Protein AF-A0A7W1HQG9-F1 (afdb_monomer_lite)

Radius of gyration: 19.15 Å; chains: 1; bounding box: 47×33×70 Å

Secondary structure (DSSP, 8-state):
-PPPP----S-TTEEEEEESSTTTS-HHHHHHHHHHHHHHTT-SEEEEEE--SSSSPPTTHHHHSHHHH-SEEE--HHHHHHHHTSSS------S-----S-GGGTTSS---------TTSS--SGGGGTT-----S-TT-S--

Structure (mmCIF, N/CA/C/O backbone):
data_AF-A0A7W1HQG9-F1
#
_entry.id   AF-A0A7W1HQG9-F1
#
loop_
_atom_site.group_PDB
_atom_site.id
_atom_site.type_symbol
_atom_site.label_atom_id
_atom_site.label_alt_id
_atom_site.label_comp_id
_atom_site.label_asym_id
_atom_site.label_entity_id
_atom_site.label_seq_id
_atom_site.pdbx_PDB_ins_code
_atom_site.Cartn_x
_atom_site.Cartn_y
_atom_site.Cartn_z
_atom_site.occupancy
_atom_site.B_iso_or_equiv
_atom_site.auth_seq_id
_atom_site.auth_comp_id
_atom_site.auth_asym_id
_atom_site.auth_atom_id
_atom_site.pdbx_PDB_model_num
ATOM 1 N N . MET A 1 1 ? 0.008 -6.312 -43.212 1.00 33.72 1 MET A N 1
ATOM 2 C CA . MET A 1 1 ? 1.334 -6.107 -42.596 1.00 33.72 1 MET A CA 1
ATOM 3 C C . MET A 1 1 ? 1.170 -5.006 -41.568 1.00 33.72 1 MET A C 1
ATOM 5 O O . MET A 1 1 ? 1.072 -3.851 -41.953 1.00 33.72 1 MET A O 1
ATOM 9 N N . ALA A 1 2 ? 0.968 -5.378 -40.305 1.00 34.62 2 ALA A N 1
ATOM 10 C CA . ALA A 1 2 ? 0.860 -4.429 -39.203 1.00 34.62 2 ALA A CA 1
ATOM 11 C C . ALA A 1 2 ? 2.271 -4.174 -38.667 1.00 34.62 2 ALA A C 1
ATOM 13 O O . ALA A 1 2 ? 3.029 -5.124 -38.468 1.00 34.62 2 ALA A O 1
ATOM 14 N N . ALA A 1 3 ? 2.624 -2.899 -38.532 1.00 38.03 3 ALA A N 1
ATOM 15 C CA . ALA A 1 3 ? 3.894 -2.456 -37.986 1.00 38.03 3 ALA A 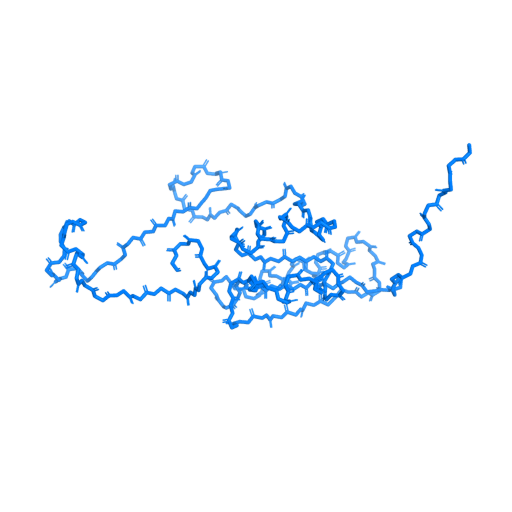CA 1
ATOM 16 C C . ALA A 1 3 ? 4.025 -2.953 -36.541 1.00 38.03 3 ALA A C 1
ATOM 18 O O . ALA A 1 3 ? 3.128 -2.737 -35.730 1.00 38.03 3 ALA A O 1
ATOM 19 N N . GLY A 1 4 ? 5.122 -3.651 -36.250 1.00 36.94 4 GLY A N 1
ATOM 20 C CA . GLY A 1 4 ? 5.518 -3.947 -34.883 1.00 36.94 4 GLY A CA 1
ATOM 21 C C . GLY A 1 4 ? 5.923 -2.644 -34.213 1.00 36.94 4 GLY A C 1
ATOM 22 O O . GLY A 1 4 ? 6.870 -1.998 -34.661 1.00 36.94 4 GLY A O 1
ATOM 23 N N . GLU A 1 5 ? 5.184 -2.244 -33.184 1.00 40.34 5 GLU A N 1
ATOM 24 C CA . GLU A 1 5 ? 5.627 -1.184 -32.289 1.00 40.34 5 GLU A CA 1
ATOM 25 C C . GLU A 1 5 ? 6.830 -1.693 -31.504 1.00 40.34 5 GLU A C 1
ATOM 27 O O . GLU A 1 5 ? 6.787 -2.685 -30.776 1.00 40.34 5 GLU A O 1
ATOM 32 N N . ASP A 1 6 ? 7.940 -1.018 -31.752 1.00 37.34 6 ASP A N 1
ATOM 33 C CA . ASP A 1 6 ? 9.232 -1.293 -31.177 1.00 37.34 6 ASP A CA 1
ATOM 34 C C . ASP A 1 6 ? 9.251 -0.806 -29.722 1.00 37.34 6 ASP A C 1
ATOM 36 O O . ASP A 1 6 ? 9.367 0.391 -29.462 1.00 37.34 6 ASP A O 1
ATOM 40 N N . ILE A 1 7 ? 9.141 -1.723 -28.754 1.00 49.56 7 ILE A N 1
ATOM 41 C CA . ILE A 1 7 ? 9.306 -1.443 -27.312 1.00 49.56 7 ILE A CA 1
ATOM 42 C C . ILE A 1 7 ? 10.807 -1.272 -26.996 1.00 49.56 7 ILE A C 1
ATOM 44 O O . ILE A 1 7 ? 11.374 -1.930 -26.128 1.00 49.56 7 ILE A O 1
ATOM 48 N N . ARG A 1 8 ? 11.501 -0.416 -27.749 1.00 43.56 8 ARG A N 1
ATOM 49 C CA . ARG A 1 8 ? 12.917 -0.079 -27.556 1.00 43.56 8 ARG A CA 1
ATOM 50 C C . ARG A 1 8 ? 13.037 1.424 -27.341 1.00 43.56 8 ARG A C 1
ATOM 52 O O . ARG A 1 8 ? 13.363 2.178 -28.248 1.00 43.56 8 ARG A O 1
ATOM 59 N N . GLY A 1 9 ? 12.735 1.845 -26.115 1.00 40.28 9 GLY A N 1
ATOM 60 C CA . GLY A 1 9 ? 12.849 3.247 -25.702 1.00 40.28 9 GLY A CA 1
ATOM 61 C C . GLY A 1 9 ? 12.878 3.509 -24.193 1.00 40.28 9 GLY A C 1
ATOM 62 O O . GLY A 1 9 ? 12.846 4.670 -23.802 1.00 40.28 9 GLY A O 1
ATOM 63 N N . ARG A 1 10 ? 12.941 2.480 -23.334 1.00 55.31 10 ARG A N 1
ATOM 64 C CA . ARG A 1 10 ? 13.224 2.649 -21.897 1.00 55.31 10 ARG A CA 1
ATOM 65 C C . ARG A 1 10 ? 14.661 2.236 -21.621 1.00 55.31 10 ARG A C 1
ATOM 67 O O . ARG A 1 10 ? 15.133 1.257 -22.194 1.00 55.31 10 ARG A O 1
ATOM 74 N N . ASP A 1 11 ? 15.339 3.014 -20.787 1.00 55.38 11 ASP A N 1
ATOM 75 C CA . ASP A 1 11 ? 16.716 2.787 -20.356 1.00 55.38 11 ASP A CA 1
ATOM 76 C C . ASP A 1 11 ? 16.897 1.321 -19.925 1.00 55.38 11 ASP A C 1
ATOM 78 O O . ASP A 1 11 ? 16.245 0.836 -19.003 1.00 55.38 11 ASP A O 1
ATOM 82 N N . ASN A 1 12 ? 17.696 0.564 -20.675 1.00 59.19 12 ASN A N 1
ATOM 83 C CA . ASN A 1 12 ? 17.597 -0.899 -20.727 1.00 59.19 12 ASN A CA 1
ATOM 84 C C . ASN A 1 12 ? 18.237 -1.606 -19.508 1.00 59.19 12 ASN A C 1
ATOM 86 O O . ASN A 1 12 ? 18.407 -2.829 -19.518 1.00 59.19 12 ASN A O 1
ATOM 90 N N . GLY A 1 13 ? 18.609 -0.863 -18.460 1.00 74.75 13 GLY A N 1
ATOM 91 C CA . GLY A 1 13 ? 19.402 -1.358 -17.327 1.00 74.75 13 GLY A CA 1
ATOM 92 C C . GLY A 1 13 ? 18.669 -1.447 -15.987 1.00 74.75 13 GLY A C 1
ATOM 93 O O . GLY A 1 13 ? 18.948 -2.363 -15.215 1.00 74.75 13 GLY A O 1
ATOM 94 N N . GLU A 1 14 ? 17.715 -0.554 -15.710 1.00 90.06 14 GLU A N 1
ATOM 95 C CA . GLU A 1 14 ? 17.140 -0.397 -14.367 1.00 90.06 14 GLU A CA 1
ATOM 96 C C . GLU A 1 14 ? 15.643 -0.722 -14.320 1.00 90.06 14 GLU A C 1
ATOM 98 O O . GLU A 1 14 ? 14.882 -0.285 -15.178 1.00 90.06 14 GLU A O 1
ATOM 103 N N . ILE A 1 15 ? 15.212 -1.473 -13.300 1.00 93.00 15 ILE A N 1
ATOM 104 C CA . ILE A 1 15 ? 13.788 -1.622 -12.960 1.00 93.00 15 ILE A CA 1
ATOM 105 C C . ILE A 1 15 ? 13.489 -0.726 -11.759 1.00 93.00 15 ILE A C 1
ATOM 107 O O . ILE A 1 15 ? 14.092 -0.887 -10.696 1.00 93.00 15 ILE A O 1
ATOM 111 N N . ARG A 1 16 ? 12.553 0.211 -11.914 1.00 95.12 16 ARG A N 1
ATOM 112 C CA . ARG A 1 16 ? 12.263 1.239 -10.907 1.00 95.12 16 ARG A CA 1
ATOM 113 C C . ARG A 1 16 ? 11.032 0.858 -10.100 1.00 95.12 16 ARG A C 1
ATOM 115 O O . ARG A 1 16 ? 9.907 0.876 -10.605 1.00 95.12 16 ARG A O 1
ATOM 122 N N . PHE A 1 17 ? 11.251 0.519 -8.839 1.00 96.50 17 PHE A N 1
ATOM 123 C CA . PHE A 1 17 ? 10.201 0.257 -7.869 1.00 96.50 17 PHE A CA 1
ATOM 124 C C . PHE A 1 17 ? 9.823 1.555 -7.158 1.00 96.50 17 PHE A C 1
ATOM 126 O O . PHE A 1 17 ? 10.677 2.376 -6.817 1.00 96.50 17 PHE A O 1
ATOM 133 N N . VAL A 1 18 ? 8.539 1.710 -6.855 1.00 97.31 18 VAL A N 1
ATOM 134 C CA . VAL A 1 18 ? 8.051 2.728 -5.925 1.00 97.31 18 VAL A CA 1
ATOM 135 C C . VAL A 1 18 ? 7.091 2.106 -4.918 1.00 97.31 18 VAL A C 1
ATOM 137 O O . VAL A 1 18 ? 6.216 1.322 -5.277 1.00 97.31 18 VAL A O 1
ATOM 140 N N . THR A 1 19 ? 7.233 2.453 -3.643 1.00 97.12 19 THR A N 1
ATOM 141 C CA . THR A 1 19 ? 6.234 2.128 -2.620 1.00 97.12 19 THR A CA 1
ATOM 142 C C . THR A 1 19 ? 5.649 3.399 -2.025 1.00 97.12 19 THR A C 1
ATOM 144 O O . THR A 1 19 ? 6.387 4.306 -1.640 1.00 97.12 19 THR A O 1
ATOM 147 N N . TYR A 1 20 ? 4.321 3.430 -1.952 1.00 95.88 20 TYR A N 1
ATOM 148 C CA . TYR A 1 20 ? 3.516 4.452 -1.282 1.00 95.88 20 TYR A CA 1
ATOM 149 C C . TYR A 1 20 ? 2.984 3.973 0.077 1.00 95.88 20 TYR A C 1
ATOM 151 O O . TYR A 1 20 ? 2.205 4.653 0.734 1.00 95.88 20 TYR A O 1
ATOM 159 N N . LEU A 1 21 ? 3.337 2.748 0.478 1.00 94.62 21 LEU A N 1
ATOM 160 C CA . LEU A 1 21 ? 2.716 2.064 1.614 1.00 94.62 21 LEU A CA 1
ATOM 161 C C . LEU A 1 21 ? 3.597 2.058 2.869 1.00 94.62 21 LEU A C 1
ATOM 163 O O . LEU A 1 21 ? 3.198 1.513 3.894 1.00 94.62 21 LEU A O 1
ATOM 167 N N . SER A 1 22 ? 4.792 2.644 2.803 1.00 95.38 22 SER A N 1
ATOM 168 C CA . SER A 1 22 ? 5.687 2.829 3.950 1.00 95.38 22 SER A CA 1
ATOM 169 C C . SER A 1 22 ? 5.491 4.238 4.530 1.00 95.38 22 SER A C 1
ATOM 171 O O . SER A 1 22 ? 5.403 5.191 3.754 1.00 95.38 22 SER A O 1
ATOM 173 N N . PRO A 1 23 ? 5.432 4.413 5.866 1.00 92.50 23 PRO A N 1
ATOM 174 C CA . PRO A 1 23 ? 5.856 3.470 6.908 1.00 92.50 23 PRO A CA 1
ATOM 175 C C . PRO A 1 23 ? 4.769 2.526 7.449 1.00 92.50 23 PRO A C 1
ATOM 177 O O . PRO A 1 23 ? 5.059 1.753 8.359 1.00 92.50 23 PRO A O 1
ATOM 180 N N . SER A 1 24 ? 3.533 2.566 6.934 1.00 89.44 24 SER A N 1
ATOM 181 C CA . SER A 1 24 ? 2.437 1.703 7.415 1.00 89.44 24 SER A CA 1
ATOM 182 C C . SER A 1 24 ? 2.737 0.210 7.240 1.00 89.44 24 SER A C 1
ATOM 184 O O . SER A 1 24 ? 2.434 -0.594 8.118 1.00 89.44 24 SER A O 1
ATOM 186 N N . ILE A 1 25 ? 3.370 -0.152 6.125 1.00 91.69 25 ILE A N 1
ATOM 187 C CA . ILE A 1 25 ? 4.004 -1.446 5.891 1.00 91.69 25 ILE A CA 1
ATOM 188 C C . ILE A 1 25 ? 5.525 -1.246 5.987 1.00 91.69 25 ILE A C 1
ATOM 190 O O . ILE A 1 25 ? 6.041 -0.298 5.387 1.00 91.69 25 ILE A O 1
ATOM 194 N N . PRO A 1 26 ? 6.265 -2.123 6.697 1.00 94.88 26 PRO A N 1
ATOM 195 C CA . PRO A 1 26 ? 7.706 -1.970 6.868 1.00 94.88 26 PRO A CA 1
ATOM 196 C C . PRO A 1 26 ? 8.454 -1.829 5.539 1.00 94.88 26 PRO A C 1
ATOM 198 O O . PRO A 1 26 ? 8.333 -2.683 4.660 1.00 94.88 26 PRO A O 1
ATOM 201 N N . GLN A 1 27 ? 9.292 -0.793 5.424 1.00 96.88 27 GLN A N 1
ATOM 202 C CA . GLN A 1 27 ? 10.130 -0.547 4.242 1.00 96.88 27 GLN A CA 1
ATOM 203 C C . GLN A 1 27 ? 10.956 -1.778 3.837 1.00 96.88 27 GLN A C 1
ATOM 205 O O . GLN A 1 27 ? 11.046 -2.089 2.650 1.00 96.88 27 GLN A O 1
ATOM 210 N N . ALA A 1 28 ? 11.462 -2.519 4.828 1.00 97.12 28 ALA A N 1
ATOM 211 C CA . ALA A 1 28 ? 12.244 -3.738 4.639 1.00 97.12 28 ALA A CA 1
ATOM 212 C C . ALA A 1 28 ? 11.536 -4.805 3.783 1.00 97.12 28 ALA A C 1
ATOM 214 O O . ALA A 1 28 ? 12.201 -5.589 3.112 1.00 97.12 28 ALA A O 1
ATOM 215 N N . LEU A 1 29 ? 10.196 -4.838 3.761 1.00 95.25 29 LEU A N 1
ATOM 216 C CA . LEU A 1 29 ? 9.455 -5.736 2.873 1.00 95.25 29 LEU A CA 1
ATOM 217 C C . LEU A 1 29 ? 9.685 -5.375 1.400 1.00 95.25 29 LEU A C 1
ATOM 219 O O . LEU A 1 29 ? 9.949 -6.249 0.578 1.00 95.25 29 LEU A O 1
ATOM 223 N N . PHE A 1 30 ? 9.577 -4.091 1.061 1.00 96.81 30 PHE A N 1
ATOM 224 C CA . PHE A 1 30 ? 9.741 -3.615 -0.312 1.00 96.81 30 PHE A CA 1
ATOM 225 C C . PHE A 1 30 ? 11.199 -3.712 -0.766 1.00 96.81 30 PHE A C 1
ATOM 227 O O . PHE A 1 30 ? 11.450 -4.061 -1.917 1.00 96.81 30 PHE A O 1
ATOM 234 N N . GLU A 1 31 ? 12.147 -3.473 0.144 1.00 97.62 31 GLU A N 1
ATOM 235 C CA . GLU A 1 31 ? 13.579 -3.700 -0.092 1.00 97.62 31 GLU A CA 1
ATOM 236 C C . GLU A 1 31 ? 13.849 -5.176 -0.393 1.00 97.62 31 GLU A C 1
ATOM 238 O O . GLU A 1 31 ? 14.437 -5.496 -1.422 1.00 97.62 31 GLU A O 1
ATOM 243 N N . ALA A 1 32 ? 13.316 -6.091 0.424 1.00 96.88 32 ALA A N 1
ATOM 244 C CA . ALA A 1 32 ? 13.466 -7.525 0.199 1.00 96.88 32 ALA A CA 1
ATOM 245 C C . ALA A 1 32 ? 12.866 -7.983 -1.144 1.00 96.88 32 ALA A C 1
ATOM 247 O O . ALA A 1 32 ? 13.430 -8.864 -1.798 1.00 96.88 32 ALA A O 1
ATOM 248 N N . LEU A 1 33 ? 11.744 -7.392 -1.575 1.00 95.12 33 LEU A N 1
ATOM 249 C CA . LEU A 1 33 ? 11.144 -7.663 -2.885 1.00 95.12 33 LEU A CA 1
ATOM 250 C C . LEU A 1 33 ? 12.020 -7.147 -4.034 1.00 95.12 33 LEU A C 1
ATOM 252 O O . LEU A 1 33 ? 12.256 -7.891 -4.986 1.00 95.12 33 LEU A O 1
ATOM 256 N N . ALA A 1 34 ? 12.531 -5.917 -3.938 1.00 95.62 34 ALA A N 1
ATOM 257 C CA . ALA A 1 34 ? 13.448 -5.354 -4.928 1.00 95.62 34 ALA A CA 1
ATOM 258 C C . ALA A 1 34 ? 14.736 -6.193 -5.037 1.00 95.62 34 ALA A C 1
ATOM 260 O O . ALA A 1 34 ? 15.126 -6.590 -6.136 1.00 95.62 34 ALA A O 1
ATOM 261 N N . ASP A 1 35 ? 15.325 -6.571 -3.900 1.00 96.00 35 ASP A N 1
ATOM 262 C CA . ASP A 1 35 ? 16.505 -7.439 -3.822 1.00 96.00 35 ASP A CA 1
ATOM 263 C C . ASP A 1 35 ? 16.245 -8.835 -4.392 1.00 96.00 35 ASP A C 1
ATOM 265 O O . ASP A 1 35 ? 17.132 -9.456 -4.987 1.00 96.00 35 ASP A O 1
ATOM 269 N N . HIS A 1 36 ? 15.049 -9.384 -4.171 1.00 95.19 36 HIS A N 1
ATOM 270 C CA . HIS A 1 36 ? 14.660 -10.673 -4.731 1.00 95.19 36 HIS A CA 1
ATOM 271 C C . HIS A 1 36 ? 14.549 -10.599 -6.255 1.00 95.19 36 HIS A C 1
ATOM 273 O O . HIS A 1 36 ? 15.107 -11.450 -6.942 1.00 95.19 36 HIS A O 1
ATOM 279 N N . VAL A 1 37 ? 13.889 -9.567 -6.782 1.00 93.25 37 VAL A N 1
ATOM 280 C CA . VAL A 1 37 ? 13.718 -9.350 -8.226 1.00 93.25 37 VAL A CA 1
ATOM 281 C C . VAL A 1 37 ? 15.065 -9.118 -8.903 1.00 93.25 37 VAL A C 1
ATOM 283 O O . VAL A 1 37 ? 15.330 -9.726 -9.939 1.00 93.25 37 VAL A O 1
ATOM 286 N N . GLN A 1 38 ? 15.946 -8.315 -8.298 1.00 94.06 38 GLN A N 1
ATOM 287 C CA . GLN A 1 38 ? 17.296 -8.085 -8.815 1.00 94.06 38 GLN A CA 1
ATOM 288 C C . GLN A 1 38 ? 18.070 -9.400 -8.964 1.00 94.06 38 GLN A C 1
ATOM 290 O O . GLN A 1 38 ? 18.646 -9.664 -10.018 1.00 94.06 38 GLN A O 1
ATOM 295 N N . ARG A 1 39 ? 18.035 -10.249 -7.927 1.00 94.38 39 ARG A N 1
ATOM 296 C CA . ARG A 1 39 ? 18.695 -11.563 -7.941 1.00 94.38 39 ARG A CA 1
ATOM 297 C C . ARG A 1 39 ? 18.055 -12.539 -8.926 1.00 94.38 39 ARG A C 1
ATOM 299 O O . ARG A 1 39 ? 18.778 -13.267 -9.591 1.00 94.38 39 ARG A O 1
ATOM 306 N N . ALA A 1 40 ? 16.727 -12.578 -9.003 1.00 93.81 40 ALA A N 1
ATOM 307 C CA . ALA A 1 40 ? 15.994 -13.546 -9.816 1.00 93.81 40 ALA A CA 1
ATOM 308 C C . ALA A 1 40 ? 16.079 -13.264 -11.322 1.00 93.81 40 ALA A C 1
ATOM 310 O O . ALA A 1 40 ? 16.036 -14.196 -12.118 1.00 93.81 40 ALA A O 1
ATOM 311 N N . LEU A 1 41 ? 16.175 -11.991 -11.714 1.00 89.50 41 LEU A N 1
ATOM 312 C CA . LEU A 1 41 ? 16.222 -11.583 -13.119 1.00 89.50 41 LEU A CA 1
ATOM 313 C C . LEU A 1 41 ? 17.647 -11.356 -13.644 1.00 89.50 41 LEU A C 1
ATOM 315 O O . LEU A 1 41 ? 17.794 -10.936 -14.790 1.00 89.50 41 LEU A O 1
ATOM 319 N N . GLU A 1 42 ? 18.674 -11.574 -12.814 1.00 86.88 42 GLU A N 1
ATOM 320 C CA . GLU A 1 42 ? 20.084 -11.313 -13.154 1.00 86.88 42 GLU A CA 1
ATOM 321 C C . GLU A 1 42 ? 20.295 -9.893 -13.724 1.00 86.88 42 GLU A C 1
ATOM 323 O O . GLU A 1 42 ? 21.097 -9.663 -14.630 1.00 86.88 42 GLU A O 1
ATOM 328 N N . ARG A 1 43 ? 19.519 -8.920 -13.225 1.00 72.44 43 ARG A N 1
ATOM 329 C CA . ARG A 1 43 ? 19.531 -7.537 -13.724 1.00 72.44 43 ARG A CA 1
ATOM 330 C C . ARG A 1 43 ? 20.642 -6.744 -13.065 1.00 72.44 43 ARG A C 1
ATOM 332 O O . ARG A 1 43 ? 20.945 -6.937 -11.891 1.00 72.44 43 ARG A O 1
ATOM 339 N N . GLU A 1 44 ? 21.179 -5.787 -13.816 1.00 70.75 44 GLU A N 1
ATOM 340 C CA . GLU A 1 44 ? 22.249 -4.921 -13.323 1.00 70.75 44 GLU A CA 1
ATOM 341 C C . GLU A 1 44 ? 21.768 -3.967 -12.223 1.00 70.75 44 GLU A C 1
ATOM 343 O O . GLU A 1 44 ? 22.558 -3.621 -11.344 1.00 70.75 44 GLU A O 1
ATOM 348 N N . ARG A 1 45 ? 20.490 -3.546 -12.241 1.00 89.69 45 ARG A N 1
ATOM 349 C CA . ARG A 1 45 ? 19.976 -2.599 -11.246 1.00 89.69 45 ARG A CA 1
ATOM 350 C C . ARG A 1 45 ? 18.464 -2.675 -11.030 1.00 89.69 45 ARG A C 1
ATOM 352 O O . ARG A 1 45 ? 17.676 -2.590 -11.970 1.00 89.69 45 ARG A O 1
ATOM 359 N N . VAL A 1 46 ? 18.055 -2.756 -9.769 1.00 95.44 46 VAL A N 1
ATOM 360 C CA . VAL A 1 46 ? 16.688 -2.473 -9.316 1.00 95.44 46 VAL A CA 1
ATOM 361 C C . VAL A 1 46 ? 16.773 -1.358 -8.279 1.00 95.44 46 VAL A C 1
ATOM 363 O O . VAL A 1 46 ? 17.518 -1.478 -7.310 1.00 95.44 46 VAL A O 1
ATOM 366 N N . SER A 1 47 ? 16.040 -0.263 -8.472 1.00 95.75 47 SER A N 1
ATOM 367 C CA . SER A 1 47 ? 15.922 0.796 -7.460 1.00 95.75 47 SER A CA 1
ATOM 368 C C . SER A 1 47 ? 14.574 0.750 -6.775 1.00 95.75 47 SER A C 1
ATOM 370 O O . SER A 1 47 ? 13.582 0.353 -7.373 1.00 95.75 47 SER A O 1
ATOM 372 N N . LEU A 1 48 ? 14.537 1.201 -5.522 1.00 97.25 48 LEU A N 1
ATOM 373 C CA . LEU A 1 48 ? 13.315 1.396 -4.757 1.00 97.25 48 LEU A CA 1
ATOM 374 C C . LEU A 1 48 ? 13.237 2.847 -4.285 1.00 97.25 48 LEU A C 1
ATOM 376 O O . LEU A 1 48 ? 14.086 3.312 -3.525 1.00 97.25 48 LEU A O 1
ATOM 380 N N . ARG A 1 49 ? 12.185 3.548 -4.702 1.00 97.31 49 ARG A N 1
ATOM 381 C CA . ARG A 1 49 ? 11.794 4.848 -4.155 1.00 97.31 49 ARG A CA 1
ATOM 382 C C . ARG A 1 49 ? 10.690 4.664 -3.118 1.00 97.31 49 ARG A C 1
ATOM 384 O O . ARG A 1 49 ? 9.723 3.943 -3.354 1.00 97.31 49 ARG A O 1
ATOM 391 N N . VAL A 1 50 ? 10.807 5.362 -1.994 1.00 97.25 50 VAL A N 1
ATOM 392 C CA . VAL A 1 50 ? 9.755 5.438 -0.974 1.00 97.25 50 VAL A CA 1
ATOM 393 C C . VAL A 1 50 ? 9.091 6.806 -1.060 1.00 97.25 50 VAL A C 1
ATOM 395 O O . VAL A 1 50 ? 9.766 7.828 -0.960 1.00 97.25 50 VAL A O 1
ATOM 398 N N . GLU A 1 51 ? 7.776 6.824 -1.248 1.00 94.81 51 GLU A N 1
ATOM 399 C CA . GLU A 1 51 ? 6.937 8.015 -1.145 1.00 94.81 51 GLU A CA 1
ATOM 400 C C . GLU A 1 51 ? 6.029 7.855 0.074 1.00 94.81 51 GLU A C 1
ATOM 402 O O . GLU A 1 51 ? 5.216 6.944 0.126 1.00 94.81 51 GLU A O 1
ATOM 407 N N . SER A 1 52 ? 6.188 8.716 1.076 1.00 93.31 52 SER A N 1
ATOM 408 C CA . SER A 1 52 ? 5.500 8.584 2.368 1.00 93.31 52 SER A CA 1
ATOM 409 C C . SER A 1 52 ? 4.432 9.651 2.609 1.00 93.31 52 SER A C 1
ATOM 411 O O . SER A 1 52 ? 3.814 9.670 3.671 1.00 93.31 52 SER A O 1
ATOM 413 N N . ARG A 1 53 ? 4.214 10.567 1.655 1.00 91.31 53 ARG A N 1
ATOM 414 C CA . ARG A 1 53 ? 3.255 11.677 1.807 1.00 91.31 53 ARG A CA 1
ATOM 415 C C . ARG A 1 53 ? 1.822 11.299 1.437 1.00 91.31 53 ARG A C 1
ATOM 417 O O . ARG A 1 53 ? 0.906 12.043 1.776 1.00 91.31 53 ARG A O 1
ATOM 424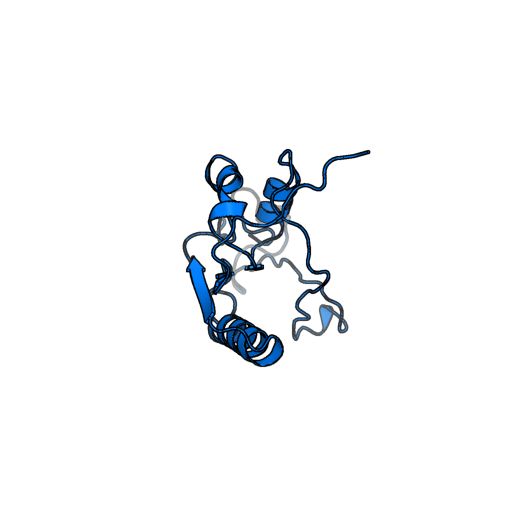 N N . ALA A 1 54 ? 1.633 10.202 0.709 1.00 91.81 54 ALA A N 1
ATOM 425 C CA . ALA A 1 54 ? 0.330 9.724 0.265 1.00 91.81 54 ALA A CA 1
ATOM 426 C C . ALA A 1 54 ? 0.366 8.214 0.020 1.00 91.81 54 ALA A C 1
ATOM 428 O O . ALA A 1 54 ? 1.402 7.681 -0.368 1.00 91.81 54 ALA A O 1
ATOM 429 N N . SER A 1 55 ? -0.790 7.558 0.136 1.00 93.62 55 SER A N 1
ATOM 430 C CA . SER A 1 55 ? -0.950 6.119 -0.116 1.00 93.62 55 SER A CA 1
ATOM 431 C C . SER A 1 55 ? -0.937 5.718 -1.605 1.00 93.62 55 SER A C 1
ATOM 433 O O . SER A 1 55 ? -1.161 4.556 -1.953 1.00 93.62 55 SER A O 1
ATOM 435 N N . GLY A 1 56 ? -0.680 6.659 -2.512 1.00 94.44 56 GLY A N 1
ATOM 436 C CA . GLY A 1 56 ? -0.567 6.435 -3.951 1.00 94.44 56 GLY A CA 1
ATOM 437 C C . GLY A 1 56 ? -0.541 7.752 -4.734 1.00 94.44 56 GLY A C 1
ATOM 438 O O . GLY A 1 56 ? -0.716 8.816 -4.136 1.00 94.44 56 GLY A O 1
ATOM 439 N N . PRO A 1 57 ? -0.358 7.705 -6.068 1.00 92.88 57 PRO A N 1
ATOM 440 C CA . PRO A 1 57 ? -0.532 8.872 -6.931 1.00 92.88 57 PRO A CA 1
ATOM 441 C C . PRO A 1 57 ? -1.913 9.497 -6.746 1.00 92.88 57 PRO A C 1
ATOM 443 O O . PRO A 1 57 ? -2.933 8.791 -6.753 1.00 92.88 57 PRO A O 1
ATOM 446 N N . GLN A 1 58 ? -1.953 10.819 -6.604 1.00 87.88 58 GLN A N 1
ATOM 447 C CA . GLN A 1 58 ? -3.201 11.551 -6.456 1.00 87.88 58 GLN A CA 1
ATOM 448 C C . GLN A 1 58 ? -3.917 11.686 -7.799 1.00 87.88 58 GLN A C 1
ATOM 450 O O . GLN A 1 58 ? -3.307 11.797 -8.868 1.00 87.88 58 GLN A O 1
ATOM 455 N N . LYS A 1 59 ? -5.251 11.711 -7.752 1.00 85.69 59 LYS A N 1
ATOM 456 C CA . LYS A 1 59 ? -6.075 11.930 -8.941 1.00 85.69 59 LYS A CA 1
ATOM 457 C C . LYS A 1 59 ? -5.718 13.271 -9.595 1.00 85.69 59 LYS A C 1
ATOM 459 O O . LYS A 1 59 ? -5.826 14.315 -8.961 1.00 85.69 59 LYS A O 1
ATOM 464 N N . GLY A 1 60 ? -5.374 13.247 -10.881 1.00 82.94 60 GLY A N 1
ATOM 465 C CA . GLY A 1 60 ? -4.993 14.441 -11.637 1.00 82.94 60 GLY A CA 1
ATOM 466 C C . GLY A 1 60 ? -3.650 14.258 -12.334 1.00 82.94 60 GLY A C 1
ATOM 467 O O . GLY A 1 60 ? -3.405 13.209 -12.925 1.00 82.94 60 GLY A O 1
ATOM 468 N N . SER A 1 61 ? -2.795 15.281 -12.275 1.00 71.88 61 SER A N 1
ATOM 469 C CA . SER A 1 61 ? -1.530 15.341 -13.020 1.00 71.88 61 SER A CA 1
ATOM 470 C C . SER A 1 61 ? -0.536 14.233 -12.662 1.00 71.88 61 SER A C 1
ATOM 472 O O . SER A 1 61 ? 0.136 13.743 -13.562 1.00 71.88 61 SER A O 1
ATOM 474 N N . GLU A 1 62 ? -0.473 13.794 -11.400 1.00 78.88 62 GLU A N 1
ATOM 475 C CA . GLU A 1 62 ? 0.436 12.713 -10.971 1.00 78.88 62 GLU A CA 1
ATOM 476 C C . GLU A 1 62 ? 0.098 11.365 -11.618 1.00 78.88 62 GLU A C 1
ATOM 478 O O . GLU A 1 62 ? 0.982 10.559 -11.895 1.00 78.88 62 GLU A O 1
ATOM 483 N N . CYS A 1 63 ? -1.184 11.112 -11.897 1.00 81.50 63 CYS A N 1
ATOM 484 C CA . CYS A 1 63 ? -1.595 9.876 -12.557 1.00 81.50 63 CYS A CA 1
ATOM 485 C C . CYS A 1 63 ? -1.150 9.832 -14.030 1.00 81.50 63 CYS A C 1
ATOM 487 O O . CYS A 1 63 ? -0.877 8.754 -14.554 1.00 81.50 63 CYS A O 1
ATOM 489 N N . SER A 1 64 ? -1.072 10.986 -14.702 1.00 76.00 64 SER A N 1
ATOM 490 C CA . SER A 1 64 ? -0.766 11.061 -16.136 1.00 76.00 64 SER A CA 1
ATOM 491 C C . SER A 1 64 ? 0.702 10.774 -16.463 1.00 76.00 64 SER A C 1
ATOM 493 O O . SER A 1 64 ? 0.969 10.179 -17.502 1.00 76.00 64 SER A O 1
ATOM 495 N N . SER A 1 65 ? 1.645 11.163 -15.597 1.00 81.62 65 SER A N 1
ATOM 496 C CA . SER A 1 65 ? 3.085 10.906 -15.788 1.00 81.62 65 SER A CA 1
ATOM 497 C C . SER A 1 65 ? 3.554 9.582 -15.181 1.00 81.62 65 SER A C 1
ATOM 499 O O . SER A 1 65 ? 4.713 9.213 -15.326 1.00 81.62 65 SER A O 1
ATOM 501 N N . PHE A 1 66 ? 2.668 8.834 -14.519 1.00 87.56 66 PHE A N 1
ATOM 502 C CA . PHE A 1 66 ? 3.055 7.710 -13.668 1.00 87.56 66 PHE A CA 1
ATOM 503 C C . PHE A 1 66 ? 3.914 6.643 -14.367 1.00 87.56 66 PHE A C 1
ATOM 505 O O . PHE A 1 66 ? 4.878 6.141 -13.791 1.00 87.5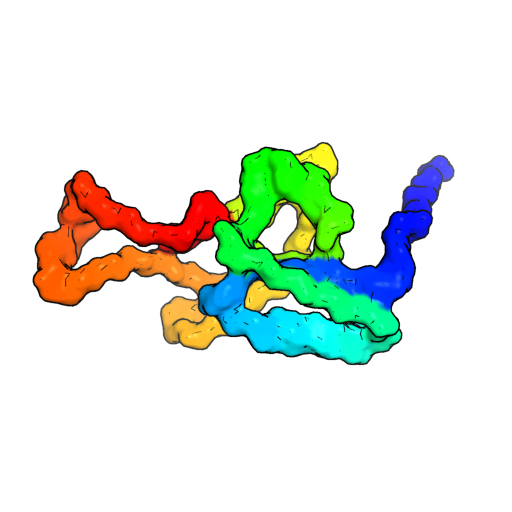6 66 PHE A O 1
ATOM 512 N N . ALA A 1 67 ? 3.592 6.312 -15.622 1.00 82.94 67 ALA A N 1
ATOM 513 C CA . ALA A 1 67 ? 4.351 5.329 -16.395 1.00 82.94 67 ALA A CA 1
ATOM 514 C C . ALA A 1 67 ? 5.806 5.761 -16.641 1.00 82.94 67 ALA A C 1
ATOM 516 O O . ALA A 1 67 ? 6.662 4.907 -16.871 1.00 82.94 67 ALA A O 1
ATOM 517 N N . GLU A 1 68 ? 6.092 7.062 -16.621 1.00 85.06 68 GLU A N 1
ATOM 518 C CA . GLU A 1 68 ? 7.441 7.604 -16.773 1.00 85.06 68 GLU A CA 1
ATOM 519 C C . GLU A 1 68 ? 8.241 7.503 -15.472 1.00 85.06 68 GLU A C 1
ATOM 521 O O . GLU A 1 68 ? 9.464 7.456 -15.537 1.00 85.06 68 GLU A O 1
ATOM 526 N N . ASP A 1 69 ? 7.582 7.381 -14.317 1.00 87.19 69 ASP A N 1
ATOM 527 C CA . ASP A 1 69 ? 8.203 7.468 -12.991 1.00 87.19 69 ASP A CA 1
ATOM 528 C C . ASP A 1 69 ? 8.502 6.108 -12.339 1.00 87.19 69 ASP A C 1
ATOM 530 O O . ASP A 1 69 ? 9.338 6.030 -11.433 1.00 87.19 69 ASP A O 1
ATOM 534 N N . ALA A 1 70 ? 7.813 5.041 -12.752 1.00 93.50 70 ALA A N 1
ATOM 535 C CA . ALA A 1 70 ? 7.953 3.715 -12.154 1.00 93.50 70 ALA A CA 1
ATOM 536 C C . ALA A 1 70 ? 7.641 2.579 -13.137 1.00 93.50 70 ALA A C 1
ATOM 538 O O . ALA A 1 70 ? 6.839 2.728 -14.060 1.00 93.50 70 ALA A O 1
ATOM 539 N N . ASP A 1 71 ? 8.254 1.421 -12.892 1.00 93.50 71 ASP A N 1
ATOM 540 C CA . ASP A 1 71 ? 7.975 0.170 -13.606 1.00 93.50 71 ASP A CA 1
ATOM 541 C C . ASP A 1 71 ? 7.174 -0.806 -12.727 1.00 93.50 71 ASP A C 1
ATOM 543 O O . ASP A 1 71 ? 6.322 -1.536 -13.227 1.00 93.50 71 ASP A O 1
ATOM 547 N N . VAL A 1 72 ? 7.398 -0.786 -11.405 1.00 94.56 72 VAL A N 1
ATOM 548 C CA . VAL A 1 72 ? 6.643 -1.573 -10.415 1.00 94.56 72 VAL A CA 1
ATOM 549 C C . VAL A 1 72 ? 6.230 -0.674 -9.257 1.00 94.56 72 VAL A C 1
ATOM 551 O O . VAL A 1 72 ? 7.033 0.117 -8.763 1.00 94.56 72 VAL A O 1
ATOM 554 N N . ALA A 1 73 ? 4.985 -0.797 -8.795 1.00 95.69 73 ALA A N 1
ATOM 555 C CA . ALA A 1 73 ? 4.473 0.062 -7.740 1.00 95.69 73 ALA A CA 1
ATOM 556 C C . ALA A 1 73 ? 3.592 -0.651 -6.717 1.00 95.69 73 ALA A C 1
ATOM 558 O O . ALA A 1 73 ? 2.751 -1.478 -7.066 1.00 95.69 73 ALA A O 1
ATOM 559 N N . PHE A 1 74 ? 3.743 -0.246 -5.457 1.00 95.62 74 PHE A N 1
ATOM 560 C CA . PHE A 1 74 ? 2.894 -0.647 -4.339 1.00 95.62 74 PHE A CA 1
ATOM 561 C C . PHE A 1 74 ? 2.105 0.572 -3.867 1.00 95.62 74 PHE A C 1
ATOM 563 O O . PHE A 1 74 ? 2.697 1.554 -3.422 1.00 95.62 74 PHE A O 1
ATOM 570 N N . MET A 1 75 ? 0.781 0.527 -3.988 1.00 94.38 75 MET A N 1
ATOM 571 C CA . MET A 1 75 ? -0.114 1.647 -3.680 1.00 94.38 75 MET A CA 1
ATOM 572 C C . MET A 1 75 ? -1.479 1.146 -3.207 1.00 94.38 75 MET A C 1
ATOM 574 O O . MET A 1 75 ? -1.831 -0.016 -3.419 1.00 94.38 75 MET A O 1
ATOM 578 N N . CYS A 1 76 ? -2.272 2.030 -2.611 1.00 93.50 76 CYS A N 1
ATOM 579 C CA . CYS A 1 76 ? -3.655 1.737 -2.270 1.00 93.50 76 CYS A CA 1
ATOM 580 C C . CYS A 1 76 ? -4.548 1.620 -3.518 1.00 93.50 76 CYS A C 1
ATOM 582 O O . CYS A 1 76 ? -4.327 2.235 -4.565 1.00 93.50 76 CYS A O 1
ATOM 584 N N . ALA A 1 77 ? -5.614 0.829 -3.378 1.00 91.88 77 ALA A N 1
ATOM 585 C CA . ALA A 1 77 ? -6.566 0.530 -4.446 1.00 91.88 77 ALA A CA 1
ATOM 586 C C . ALA A 1 77 ? -7.222 1.756 -5.131 1.00 91.88 77 ALA A C 1
ATOM 588 O O . ALA A 1 77 ? -7.464 1.671 -6.341 1.00 91.88 77 ALA A O 1
ATOM 589 N N . PRO A 1 78 ? -7.511 2.889 -4.450 1.00 92.44 78 PRO A N 1
ATOM 590 C CA . PRO A 1 78 ? -8.083 4.068 -5.094 1.00 92.44 78 PRO A CA 1
ATOM 591 C C . PRO A 1 78 ? -7.153 4.643 -6.163 1.00 92.44 78 PRO A C 1
ATOM 593 O O . PRO A 1 78 ? -7.597 4.839 -7.293 1.00 92.44 78 PRO A O 1
ATOM 596 N N . SER A 1 79 ? -5.860 4.802 -5.861 1.00 93.88 79 SER A N 1
ATOM 597 C CA . SER A 1 79 ? -4.869 5.271 -6.836 1.00 93.88 79 SER A CA 1
ATOM 598 C C . SER A 1 79 ? -4.739 4.329 -8.028 1.00 93.88 79 SER A C 1
ATOM 600 O O . SER A 1 79 ? -4.761 4.787 -9.170 1.00 93.88 79 SER A O 1
ATOM 602 N N . PHE A 1 80 ? -4.707 3.012 -7.793 1.00 93.69 80 PHE A N 1
ATOM 603 C CA . PHE A 1 80 ? -4.738 2.031 -8.882 1.00 93.69 80 PHE A CA 1
ATOM 604 C C . PHE A 1 80 ? -5.987 2.202 -9.760 1.00 93.69 80 PHE A C 1
ATOM 606 O O . PHE A 1 80 ? -5.889 2.224 -10.985 1.00 93.69 80 PHE A O 1
ATOM 613 N N . THR A 1 81 ? -7.160 2.377 -9.148 1.00 93.31 81 THR A N 1
ATOM 614 C CA . THR A 1 81 ? -8.429 2.560 -9.870 1.00 93.31 81 THR A CA 1
ATOM 615 C C . THR A 1 81 ? -8.420 3.838 -10.710 1.00 93.31 81 THR A C 1
ATOM 617 O O . THR A 1 81 ? -8.900 3.829 -11.844 1.00 93.31 81 THR A O 1
ATOM 620 N N . TRP A 1 82 ? -7.849 4.932 -10.196 1.00 93.69 82 TRP A N 1
ATOM 621 C CA . TRP A 1 82 ? -7.717 6.182 -10.947 1.00 93.69 82 TRP A CA 1
ATOM 622 C C . TRP A 1 82 ? -6.779 6.035 -12.141 1.00 93.69 82 TRP A C 1
ATOM 624 O O . TRP A 1 82 ? -7.157 6.423 -13.245 1.00 93.69 82 TRP A O 1
ATOM 634 N N . LEU A 1 83 ? -5.611 5.416 -11.947 1.00 94.44 83 LEU A N 1
ATOM 635 C CA . LEU A 1 83 ? -4.665 5.126 -13.027 1.00 94.44 83 LEU A CA 1
ATOM 636 C C . LEU A 1 83 ? -5.306 4.229 -14.093 1.00 94.44 83 LEU A C 1
ATOM 638 O O . LEU A 1 83 ? -5.250 4.539 -15.278 1.00 94.44 83 LEU A O 1
ATOM 642 N N . ARG A 1 84 ? -6.001 3.158 -13.694 1.00 94.00 84 ARG A N 1
ATOM 643 C CA . ARG A 1 84 ? -6.726 2.270 -14.622 1.00 94.00 84 ARG A CA 1
ATOM 644 C C . ARG A 1 84 ? -7.846 2.952 -15.400 1.00 94.00 84 ARG A C 1
ATOM 646 O O . ARG A 1 84 ? -8.224 2.445 -16.453 1.00 94.00 84 ARG A O 1
ATOM 653 N N . GLY A 1 85 ? -8.381 4.059 -14.890 1.00 93.12 85 GLY A N 1
ATOM 654 C CA . GLY A 1 85 ? -9.383 4.869 -15.578 1.00 93.12 85 GLY A CA 1
ATOM 655 C C . GLY A 1 85 ? -8.818 5.754 -16.696 1.00 93.12 85 GLY A C 1
ATOM 656 O O . GLY A 1 85 ? -9.596 6.240 -17.516 1.00 93.12 85 GLY A O 1
ATOM 657 N N . LEU A 1 86 ? -7.497 5.968 -16.752 1.00 91.88 86 LEU A N 1
ATOM 658 C CA . LEU A 1 86 ? -6.846 6.755 -17.805 1.00 91.88 86 LEU A CA 1
ATOM 659 C C . LEU A 1 86 ? -6.834 6.023 -19.154 1.00 91.88 86 LEU A C 1
ATOM 661 O O . LEU A 1 86 ? -7.018 4.808 -19.223 1.00 91.88 86 LEU A O 1
ATOM 665 N N . GLN A 1 87 ? -6.628 6.779 -20.237 1.00 91.25 87 GLN A N 1
ATOM 666 C CA . GLN A 1 87 ? -6.613 6.269 -21.609 1.00 91.25 87 GLN A CA 1
ATOM 667 C C . GLN A 1 87 ? -5.366 6.773 -22.364 1.00 91.25 87 GLN A C 1
ATOM 669 O O . GLN A 1 87 ? -5.283 7.976 -22.621 1.00 91.25 87 GLN A O 1
ATOM 674 N N . PRO A 1 88 ? -4.424 5.883 -22.740 1.00 89.38 88 PRO A N 1
ATOM 675 C CA . PRO A 1 88 ? -4.353 4.468 -22.352 1.00 89.38 88 PRO A CA 1
ATOM 676 C C . PRO A 1 88 ? -4.066 4.306 -20.843 1.00 89.38 88 PRO A C 1
ATOM 678 O O . PRO A 1 88 ? -3.480 5.205 -20.236 1.00 89.38 88 PRO A O 1
ATOM 681 N N . PRO A 1 89 ? -4.461 3.187 -20.209 1.00 92.12 89 PRO A N 1
ATOM 682 C CA . PRO A 1 89 ? -4.170 2.974 -18.797 1.00 92.12 89 PRO A CA 1
ATOM 683 C C . PRO A 1 89 ? -2.668 2.680 -18.599 1.00 92.12 89 PRO A C 1
ATOM 685 O O . PRO A 1 89 ? -2.169 1.714 -19.177 1.00 92.12 89 PRO A O 1
ATOM 688 N N . PRO A 1 90 ? -1.944 3.453 -17.768 1.00 92.81 90 PRO A N 1
ATOM 689 C CA . PRO A 1 90 ? -0.493 3.334 -17.604 1.00 92.81 90 PRO A CA 1
ATOM 690 C C . PRO A 1 90 ? -0.050 2.161 -16.718 1.00 92.81 90 PRO A C 1
ATOM 692 O O . PRO A 1 90 ? 1.146 1.928 -16.578 1.00 92.81 90 PRO A O 1
ATOM 695 N N . VAL A 1 91 ? -0.987 1.456 -16.073 1.00 94.00 91 VAL A N 1
ATOM 696 C CA . VAL A 1 91 ? -0.695 0.388 -15.105 1.00 94.00 91 VAL A CA 1
ATOM 697 C C . VAL A 1 91 ? -1.576 -0.828 -15.324 1.00 94.00 91 VAL A C 1
ATOM 699 O O . VAL A 1 91 ? -2.715 -0.710 -15.777 1.00 94.00 91 VAL A O 1
ATOM 702 N N . GLU A 1 92 ? -1.095 -1.989 -14.903 1.00 94.38 92 GLU A N 1
ATOM 703 C CA . GLU A 1 92 ? -1.860 -3.227 -14.780 1.00 94.38 92 GLU A CA 1
ATOM 704 C C . GLU A 1 92 ? -1.517 -3.940 -13.465 1.00 94.38 92 GLU A C 1
ATOM 706 O O . GLU A 1 92 ? -0.524 -3.615 -12.815 1.00 94.38 92 GLU A O 1
ATOM 711 N N . LEU A 1 93 ? -2.360 -4.885 -13.039 1.00 93.25 93 LEU A N 1
ATOM 712 C CA . LEU A 1 93 ? -2.050 -5.709 -11.869 1.00 93.25 93 LEU A CA 1
ATOM 713 C C . LEU A 1 93 ? -1.129 -6.852 -12.276 1.00 93.25 93 LEU A C 1
ATOM 715 O O . LEU A 1 93 ? -1.451 -7.607 -13.187 1.00 93.25 93 LEU A O 1
ATOM 719 N N . LEU A 1 94 ? -0.073 -7.069 -11.493 1.00 91.50 94 LEU A N 1
ATOM 720 C CA . LEU A 1 94 ? 0.815 -8.229 -11.625 1.00 91.50 94 LEU A CA 1
ATOM 721 C C . LEU A 1 94 ? 0.164 -9.559 -11.192 1.00 91.50 94 LEU A C 1
ATOM 723 O O . LEU A 1 94 ? 0.802 -10.604 -11.240 1.00 91.50 94 LEU A O 1
ATOM 727 N N . GLY A 1 95 ? -1.088 -9.536 -10.720 1.00 87.81 95 GLY A N 1
ATOM 728 C CA . GLY A 1 95 ? -1.786 -10.728 -10.227 1.00 87.81 95 GLY A CA 1
ATOM 729 C C . GLY A 1 95 ? -1.271 -11.250 -8.880 1.00 87.81 95 GLY A C 1
ATOM 730 O O . GLY A 1 95 ? -1.616 -12.361 -8.489 1.00 87.81 95 GLY A O 1
ATOM 731 N N . VAL A 1 96 ? -0.471 -10.455 -8.163 1.00 85.88 96 VAL A N 1
ATOM 732 C CA . VAL A 1 96 ? 0.052 -10.771 -6.828 1.00 85.88 96 VAL A CA 1
ATOM 733 C C . VAL A 1 96 ? -0.517 -9.806 -5.792 1.00 85.88 96 VAL A C 1
ATOM 735 O O . VAL A 1 96 ? -0.616 -8.605 -6.040 1.00 85.88 96 VAL A O 1
ATOM 738 N N . LEU A 1 97 ? -0.903 -10.331 -4.630 1.00 87.00 97 LEU A N 1
ATOM 739 C CA . LEU A 1 97 ? -1.436 -9.555 -3.511 1.00 87.00 97 LEU A CA 1
ATOM 740 C C . LEU A 1 97 ? -0.869 -10.089 -2.189 1.00 87.00 97 LEU A C 1
ATOM 742 O O . LEU A 1 97 ? -0.681 -11.303 -2.067 1.00 87.00 97 LEU A O 1
ATOM 746 N N . PRO A 1 98 ? -0.610 -9.218 -1.197 1.00 87.38 98 PRO A N 1
ATOM 747 C CA . PRO A 1 98 ? -0.186 -9.659 0.123 1.00 87.38 98 PRO A CA 1
ATOM 748 C C . PRO A 1 98 ? -1.309 -10.432 0.825 1.00 87.38 98 PRO A C 1
ATOM 750 O O . PRO A 1 98 ? -2.484 -10.072 0.739 1.00 87.38 98 PRO A O 1
ATOM 753 N N . ILE A 1 99 ? -0.925 -11.478 1.554 1.00 91.44 99 ILE A N 1
ATOM 754 C CA . ILE A 1 99 ? -1.779 -12.154 2.531 1.00 91.44 99 ILE A CA 1
ATOM 755 C C . ILE A 1 99 ? -1.247 -11.732 3.895 1.00 91.44 99 ILE A C 1
ATOM 757 O O . ILE A 1 99 ? -0.115 -12.059 4.247 1.00 91.44 99 ILE A O 1
ATOM 761 N N . PHE A 1 100 ? -2.031 -10.938 4.617 1.00 88.94 100 PHE A N 1
ATOM 762 C CA . PHE A 1 100 ? -1.644 -10.465 5.943 1.00 88.94 100 PHE A CA 1
ATOM 763 C C . PHE A 1 100 ? -1.756 -11.595 6.975 1.00 88.94 100 PHE A C 1
ATOM 765 O O . PHE A 1 100 ? -2.442 -12.585 6.742 1.00 88.94 100 PHE A O 1
ATOM 772 N N . ASP A 1 101 ? -1.083 -11.475 8.113 1.00 91.06 101 ASP A N 1
ATOM 773 C CA . ASP A 1 101 ? -1.268 -12.414 9.222 1.00 91.06 101 ASP A CA 1
ATOM 774 C C . ASP A 1 101 ? -2.431 -11.922 10.097 1.00 91.06 101 ASP A C 1
ATOM 776 O O . ASP A 1 101 ? -2.245 -11.186 11.062 1.00 91.06 101 ASP A O 1
ATOM 780 N N . ASP A 1 102 ? -3.657 -12.220 9.663 1.00 92.38 102 ASP A N 1
ATOM 781 C CA . ASP A 1 102 ? -4.897 -11.850 10.346 1.00 92.38 102 ASP A CA 1
ATOM 782 C C . ASP A 1 102 ? -5.872 -13.027 10.264 1.00 92.38 102 ASP A C 1
ATOM 784 O O . ASP A 1 102 ? -6.275 -13.433 9.174 1.00 92.38 102 ASP A O 1
ATOM 788 N N . GLU A 1 103 ? -6.289 -13.565 11.411 1.00 95.25 103 GLU A N 1
ATOM 789 C CA . GLU A 1 103 ? -7.194 -14.719 11.479 1.00 95.25 103 GLU A CA 1
ATOM 790 C C . GLU A 1 103 ? -8.488 -14.513 10.672 1.00 95.25 103 GLU A C 1
ATOM 792 O O . GLU A 1 103 ? -9.031 -15.465 10.107 1.00 95.25 103 GLU A O 1
ATOM 797 N N . ARG A 1 104 ? -8.964 -13.264 10.548 1.00 94.88 104 ARG A N 1
ATOM 798 C CA . ARG A 1 104 ? -10.178 -12.919 9.791 1.00 94.88 104 ARG A CA 1
ATOM 799 C C . ARG A 1 104 ? -10.041 -13.206 8.299 1.00 94.88 104 ARG A C 1
ATOM 801 O O . ARG A 1 104 ? -11.051 -13.398 7.620 1.00 94.88 104 ARG A O 1
ATOM 808 N N . ASN A 1 105 ? -8.821 -13.198 7.761 1.00 94.31 105 ASN A N 1
ATOM 809 C CA . ASN A 1 105 ? -8.603 -13.343 6.327 1.00 94.31 105 ASN A CA 1
ATOM 810 C C . ASN A 1 105 ? -8.601 -14.800 5.846 1.00 94.31 105 ASN A C 1
ATOM 812 O O . ASN A 1 105 ? -8.747 -15.028 4.645 1.00 94.31 105 ASN A O 1
ATOM 816 N N . LEU A 1 106 ? -8.478 -15.781 6.751 1.00 95.50 106 LEU A N 1
ATOM 817 C CA . LEU A 1 106 ? -8.471 -17.215 6.434 1.00 95.50 106 LEU A CA 1
ATOM 818 C C . LEU A 1 106 ? -7.483 -17.587 5.304 1.00 95.50 106 LEU A C 1
ATOM 820 O O . LEU A 1 106 ? -7.800 -18.399 4.432 1.00 95.50 106 LEU A O 1
ATOM 824 N N . GLY A 1 107 ? -6.307 -16.952 5.281 1.00 94.38 107 GLY A N 1
ATOM 825 C CA . GLY A 1 107 ? -5.270 -17.161 4.265 1.00 94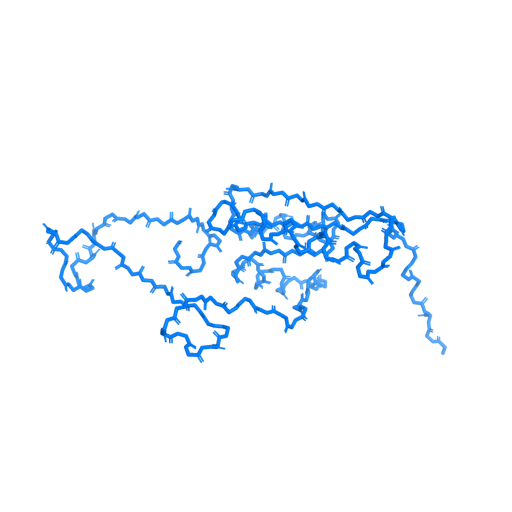.38 107 GLY A CA 1
ATOM 826 C C . GLY A 1 107 ? -5.591 -16.555 2.895 1.00 94.38 107 GLY A C 1
ATOM 827 O O . GLY A 1 107 ? -4.987 -16.941 1.894 1.00 94.38 107 GLY A O 1
ATOM 828 N N . ARG A 1 108 ? -6.559 -15.634 2.810 1.00 94.38 108 ARG A N 1
ATOM 829 C CA . ARG A 1 108 ? -6.957 -14.969 1.560 1.00 94.38 108 ARG A CA 1
ATOM 830 C C . ARG A 1 108 ? -6.336 -13.572 1.463 1.00 94.38 108 ARG A C 1
ATOM 832 O O . ARG A 1 108 ? -6.175 -12.914 2.489 1.00 94.38 108 ARG A O 1
ATOM 839 N N . PRO A 1 109 ? -6.060 -13.068 0.244 1.00 91.31 109 PRO A N 1
ATOM 840 C CA . PRO A 1 109 ? -5.543 -11.717 0.023 1.00 91.31 109 PRO A CA 1
ATOM 841 C C . PRO A 1 109 ? -6.662 -10.673 0.168 1.00 91.31 109 PRO A C 1
ATOM 843 O O . PRO A 1 109 ? -7.083 -10.027 -0.791 1.00 91.31 109 PRO A O 1
ATOM 846 N N . VAL A 1 110 ? -7.203 -10.569 1.377 1.00 90.56 110 VAL A N 1
ATOM 847 C CA . VAL A 1 110 ? -8.213 -9.592 1.778 1.00 90.56 110 VAL A CA 1
ATOM 848 C C . VAL A 1 110 ? -7.695 -8.821 2.982 1.00 90.56 110 VAL A C 1
ATOM 850 O O . VAL A 1 110 ? -6.899 -9.333 3.769 1.00 90.56 110 VAL A O 1
ATOM 853 N N . TYR A 1 111 ? -8.162 -7.590 3.127 1.00 89.00 111 TYR A N 1
ATOM 854 C CA . TYR A 1 111 ? -7.899 -6.770 4.299 1.00 89.00 111 TYR A CA 1
ATOM 855 C C . TYR A 1 111 ? -9.211 -6.134 4.771 1.00 89.00 111 TYR A C 1
ATOM 857 O O . TYR A 1 111 ? -10.190 -6.085 4.021 1.00 89.00 111 TYR A O 1
ATOM 865 N N . PHE A 1 112 ? -9.232 -5.678 6.020 1.00 90.44 112 PHE A N 1
ATOM 866 C CA . PHE A 1 112 ? -10.418 -5.127 6.667 1.00 90.44 112 PHE A CA 1
ATOM 867 C C . PHE A 1 112 ? -10.179 -3.670 7.052 1.00 90.44 112 PHE A C 1
ATOM 869 O O . PHE A 1 112 ? -9.077 -3.298 7.452 1.00 90.44 112 PHE A O 1
ATOM 876 N N . CYS A 1 113 ? -11.223 -2.855 6.926 1.00 90.62 113 CYS A N 1
ATOM 877 C CA . CYS A 1 113 ? -11.231 -1.480 7.406 1.00 90.62 113 CYS A CA 1
ATOM 878 C C . CYS A 1 113 ? -11.985 -1.455 8.735 1.00 90.62 113 CYS A C 1
ATOM 880 O O . CYS A 1 113 ? -13.179 -1.761 8.767 1.00 90.62 113 CYS A O 1
ATOM 882 N N . ASP A 1 114 ? -11.298 -1.087 9.810 1.00 91.56 114 ASP A N 1
ATOM 883 C CA . ASP A 1 114 ? -11.872 -1.014 11.148 1.00 91.56 114 ASP A CA 1
ATOM 884 C C . ASP A 1 114 ? -12.037 0.451 11.569 1.00 91.56 114 ASP A C 1
ATOM 886 O O . ASP A 1 114 ? -11.159 1.283 11.341 1.00 91.56 114 ASP A O 1
ATOM 890 N N . VAL A 1 115 ? -13.153 0.777 12.226 1.00 93.50 115 VAL A N 1
ATOM 891 C CA . VAL A 1 115 ? -13.323 2.077 12.890 1.00 93.50 115 VAL A CA 1
ATOM 892 C C . VAL A 1 115 ? -12.885 1.923 14.339 1.00 93.50 115 VAL A C 1
ATOM 894 O O . VAL A 1 115 ? -13.572 1.300 15.148 1.00 93.50 115 VAL A O 1
ATOM 897 N N . VAL A 1 116 ? -11.726 2.491 14.665 1.00 93.88 116 VAL A N 1
ATOM 898 C CA . VAL A 1 116 ? -11.148 2.415 16.009 1.00 93.88 116 VAL A CA 1
ATOM 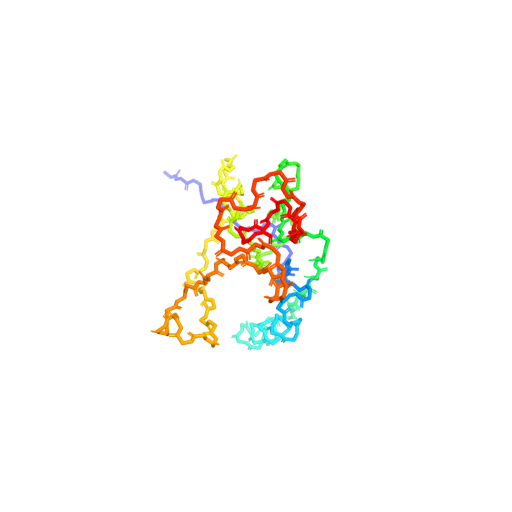899 C C . VAL A 1 116 ? -11.611 3.604 16.844 1.00 93.88 116 VAL A C 1
ATOM 901 O O . VAL A 1 116 ? -11.457 4.761 16.455 1.00 93.88 116 VAL A O 1
ATOM 904 N N . VAL A 1 117 ? -12.155 3.319 18.025 1.00 94.88 117 VAL A N 1
ATOM 905 C CA . VAL A 1 117 ? -12.631 4.327 18.982 1.00 94.88 117 VAL A CA 1
ATOM 906 C C . VAL A 1 117 ? -11.991 4.107 20.349 1.00 94.88 117 VAL A C 1
ATOM 908 O O . VAL A 1 117 ? -11.499 3.021 20.658 1.00 94.88 117 VAL A O 1
ATOM 911 N N . ARG A 1 118 ? -11.979 5.142 21.197 1.00 94.38 118 ARG A N 1
ATOM 912 C CA . ARG A 1 118 ? -11.478 5.002 22.572 1.00 94.38 118 ARG A CA 1
ATOM 913 C C . ARG A 1 118 ? -12.366 4.035 23.352 1.00 94.38 118 ARG A C 1
ATOM 915 O O . ARG A 1 118 ? -13.574 4.241 23.406 1.00 94.38 118 ARG A O 1
ATOM 922 N N . LYS A 1 119 ? -11.742 3.056 24.014 1.00 91.94 119 LYS A N 1
ATOM 923 C CA . LYS A 1 119 ? -12.424 2.043 24.836 1.00 91.94 119 LYS A CA 1
ATOM 924 C C . LYS A 1 119 ? -13.363 2.659 25.879 1.00 91.94 119 LYS A C 1
ATOM 926 O O . LYS A 1 119 ? -14.504 2.235 25.986 1.00 91.94 119 LYS A O 1
ATOM 931 N N . ASP A 1 120 ? -12.895 3.691 26.580 1.00 93.94 120 ASP A N 1
ATOM 932 C CA . ASP A 1 120 ? -13.660 4.389 27.624 1.00 93.94 120 ASP A CA 1
ATOM 933 C C . ASP A 1 120 ? -14.347 5.665 27.085 1.00 93.94 120 ASP A C 1
ATOM 935 O O . ASP A 1 120 ? -14.521 6.656 27.794 1.00 93.94 120 ASP A O 1
ATOM 939 N N . GLY A 1 121 ? -14.659 5.689 25.783 1.00 90.31 121 GLY A N 1
ATOM 940 C CA . GLY A 1 121 ? -15.324 6.799 25.100 1.00 90.31 121 GLY A CA 1
ATOM 941 C C . GLY A 1 121 ? -16.851 6.692 25.097 1.00 90.31 121 GLY A C 1
ATOM 942 O O . GLY A 1 121 ? -17.424 5.730 25.587 1.00 90.31 121 GLY A O 1
ATOM 943 N N . GLN A 1 122 ? -17.506 7.692 24.500 1.00 92.19 122 GLN A N 1
ATOM 944 C CA . GLN A 1 122 ? -18.971 7.751 24.359 1.00 92.19 122 GLN A CA 1
ATOM 945 C C . GLN A 1 122 ? -19.500 7.090 23.074 1.00 92.19 122 GLN A C 1
ATOM 947 O O . GLN A 1 122 ? -20.695 7.144 22.810 1.00 92.19 122 GLN A O 1
ATOM 952 N N . ILE A 1 123 ? -18.616 6.524 22.248 1.00 95.50 123 ILE A N 1
ATOM 953 C CA . ILE A 1 123 ? -18.990 5.897 20.979 1.00 95.50 123 ILE A CA 1
ATOM 954 C C . ILE A 1 123 ? -19.140 4.399 21.223 1.00 95.50 123 ILE A C 1
ATOM 956 O O . ILE A 1 123 ? -18.148 3.714 21.474 1.00 95.50 123 ILE A O 1
ATOM 960 N N . HIS A 1 124 ? -20.369 3.898 21.129 1.00 92.94 124 HIS A N 1
ATOM 961 C CA . HIS A 1 124 ? -20.692 2.481 21.318 1.00 92.94 124 HIS A CA 1
ATOM 962 C C . HIS A 1 124 ? -21.381 1.868 20.091 1.00 92.94 124 HIS A C 1
ATOM 964 O O . HIS A 1 124 ? -21.420 0.646 19.954 1.00 92.94 124 HIS A O 1
ATOM 970 N N . ALA A 1 125 ? -21.884 2.701 19.181 1.00 94.56 125 ALA A N 1
ATOM 971 C CA . ALA A 1 125 ? -22.460 2.306 17.905 1.00 94.56 125 ALA A CA 1
ATOM 972 C C . ALA A 1 125 ? -22.099 3.303 16.791 1.00 94.56 125 ALA A C 1
ATOM 974 O O . ALA A 1 125 ? -21.738 4.452 17.042 1.00 94.56 125 ALA A O 1
ATOM 975 N N . PHE A 1 126 ? -22.260 2.891 15.529 1.00 95.12 126 PHE A N 1
ATOM 976 C CA . PHE A 1 126 ? -22.008 3.762 14.370 1.00 95.12 126 PHE A CA 1
ATOM 977 C C . PHE A 1 126 ? -22.852 5.046 14.376 1.00 95.12 126 PHE A C 1
ATOM 979 O O . PHE A 1 126 ? -22.402 6.074 13.874 1.00 95.12 126 PHE A O 1
ATOM 986 N N . SER A 1 127 ? -24.055 5.015 14.958 1.00 95.88 127 SER A N 1
ATOM 987 C CA . SER A 1 127 ? -24.907 6.201 15.115 1.00 95.88 127 SER A CA 1
ATOM 988 C C . 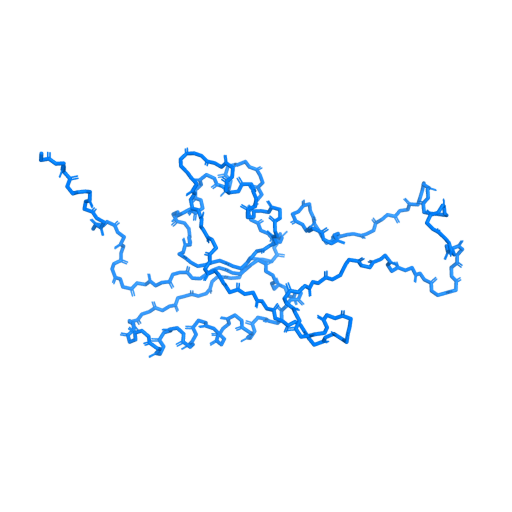SER A 1 127 ? -24.232 7.318 15.909 1.00 95.88 127 SER A C 1
ATOM 990 O O . SER A 1 127 ? -24.474 8.493 15.631 1.00 95.88 127 SER A O 1
ATOM 992 N N . ASP A 1 128 ? -23.362 6.956 16.850 1.00 95.69 128 ASP A N 1
ATOM 993 C CA . ASP A 1 128 ? -22.706 7.890 17.765 1.00 95.69 128 ASP A CA 1
ATOM 994 C C . ASP A 1 128 ? -21.554 8.643 17.079 1.00 95.69 128 ASP A C 1
ATOM 996 O O . ASP A 1 128 ? -21.051 9.633 17.604 1.00 95.69 128 ASP A O 1
ATOM 1000 N N . LEU A 1 129 ? -21.147 8.213 15.876 1.00 94.62 129 LEU A N 1
ATOM 1001 C CA . LEU A 1 129 ? -20.112 8.876 15.073 1.00 94.62 129 LEU A CA 1
ATOM 1002 C C . LEU A 1 129 ? -20.612 10.155 14.394 1.00 94.62 129 LEU A C 1
ATOM 1004 O O . LEU A 1 129 ? -19.816 10.943 13.873 1.00 94.62 129 LEU A O 1
ATOM 1008 N N . LYS A 1 130 ? -21.932 10.365 14.343 1.00 94.81 130 LYS A N 1
ATOM 1009 C CA . LYS A 1 130 ? -22.524 11.507 13.649 1.00 94.81 130 LYS A CA 1
ATOM 1010 C C . LYS A 1 130 ? -22.072 12.818 14.296 1.00 94.81 130 LYS A C 1
ATOM 1012 O O . LYS A 1 130 ? -22.313 13.059 15.472 1.00 94.81 130 LYS A O 1
ATOM 1017 N N . GLY A 1 131 ? -21.468 13.697 13.496 1.00 94.44 131 GLY A N 1
ATOM 1018 C CA . GLY A 1 131 ? -20.932 14.977 13.973 1.00 94.44 131 GLY A CA 1
ATOM 1019 C C . GLY A 1 131 ? -19.610 14.859 14.739 1.00 94.44 131 GLY A C 1
ATOM 1020 O O . GLY A 1 131 ? -19.103 15.869 15.219 1.00 94.44 131 GLY A O 1
ATOM 1021 N N . GLY A 1 132 ? -19.044 13.652 14.843 1.00 92.25 132 GLY A N 1
ATOM 1022 C CA . GLY A 1 132 ? -17.730 13.418 15.428 1.00 92.25 132 GLY A CA 1
ATOM 1023 C C . GLY A 1 132 ? -16.586 13.900 14.535 1.00 92.25 132 GLY A C 1
ATOM 1024 O O . GLY A 1 132 ? -16.750 14.152 13.340 1.00 92.25 132 GLY A O 1
ATOM 1025 N N . SER A 1 133 ? -15.401 14.013 15.132 1.00 93.19 133 SER A N 1
ATOM 1026 C CA . SER A 1 133 ? -14.155 14.257 14.401 1.00 93.19 133 SER A CA 1
ATOM 1027 C C . SER A 1 133 ? -13.529 12.937 13.965 1.00 93.19 133 SER A C 1
ATOM 1029 O O . SER A 1 133 ? -13.518 11.977 14.734 1.00 93.19 133 SER A O 1
ATOM 1031 N N . TRP A 1 134 ? -12.984 12.912 12.752 1.00 92.88 134 TRP A N 1
ATOM 1032 C CA . TRP A 1 134 ? -12.341 11.742 12.164 1.00 92.88 134 TRP A CA 1
ATOM 1033 C C . TRP A 1 134 ? -10.852 12.005 11.977 1.00 92.88 134 TRP A C 1
ATOM 1035 O O . TRP A 1 134 ? -10.459 13.091 11.554 1.00 92.88 134 TRP A O 1
ATOM 1045 N N . ALA A 1 135 ? -10.044 10.995 12.277 1.00 92.75 135 ALA A N 1
ATOM 1046 C CA . ALA A 1 135 ? -8.668 10.904 11.819 1.00 92.75 135 ALA A CA 1
ATOM 1047 C C . ALA A 1 135 ? -8.598 9.745 10.826 1.00 92.75 135 ALA A C 1
ATOM 1049 O O . ALA A 1 135 ? -9.212 8.702 11.048 1.00 92.75 135 ALA A O 1
ATOM 1050 N N . TYR A 1 136 ? -7.895 9.965 9.727 1.00 90.25 136 TYR A N 1
ATOM 1051 C CA . TYR A 1 136 ? -7.732 9.023 8.629 1.00 90.25 136 TYR A CA 1
ATOM 1052 C C . TYR A 1 136 ? -6.336 9.261 8.024 1.00 90.25 136 TYR A C 1
ATOM 1054 O O . TYR A 1 136 ? -5.756 10.327 8.252 1.00 90.25 136 TYR A O 1
ATOM 1062 N N . ASN A 1 137 ? -5.765 8.271 7.344 1.00 87.12 137 ASN A N 1
ATOM 1063 C CA . ASN A 1 137 ? -4.414 8.306 6.796 1.00 87.12 137 ASN A CA 1
ATOM 1064 C C . ASN A 1 137 ? -4.269 9.410 5.743 1.00 87.12 137 ASN A C 1
ATOM 1066 O O . ASN A 1 137 ? -3.504 10.351 5.945 1.00 87.12 137 ASN A O 1
ATOM 1070 N N . ASP A 1 138 ? -4.994 9.298 4.627 1.00 89.12 138 ASP A N 1
ATOM 1071 C CA . ASP A 1 138 ? -4.981 10.283 3.543 1.00 89.12 138 ASP A CA 1
ATOM 1072 C C . ASP A 1 138 ? -6.109 10.041 2.522 1.00 89.12 138 ASP A C 1
ATOM 1074 O O . ASP A 1 138 ? -6.810 9.035 2.551 1.00 89.12 138 ASP A O 1
ATOM 1078 N N . ALA A 1 139 ? -6.286 10.976 1.584 1.00 85.50 139 ALA A N 1
ATOM 1079 C CA . ALA A 1 139 ? -7.369 10.936 0.595 1.00 85.50 139 ALA A CA 1
ATOM 1080 C C . ALA A 1 139 ? -7.275 9.783 -0.432 1.00 85.50 139 ALA A C 1
ATOM 1082 O O . ALA A 1 139 ? -8.243 9.528 -1.149 1.00 85.50 139 ALA A O 1
ATOM 1083 N N . CYS A 1 140 ? -6.125 9.117 -0.539 1.00 86.00 140 CYS A N 1
ATOM 1084 C CA . CYS A 1 140 ? -5.884 7.972 -1.419 1.00 86.00 140 CYS A CA 1
ATOM 1085 C C . CYS A 1 140 ? -6.001 6.630 -0.677 1.00 86.00 140 CYS A C 1
ATOM 1087 O O . CYS A 1 140 ? -5.971 5.579 -1.322 1.00 86.00 140 CYS A O 1
ATOM 1089 N N . SER A 1 141 ? -6.146 6.643 0.652 1.00 86.81 141 SER A N 1
ATOM 1090 C CA . SER A 1 141 ? -6.367 5.441 1.455 1.00 86.81 141 SER A CA 1
ATOM 1091 C C . SER A 1 141 ? -7.804 4.940 1.298 1.00 86.81 141 SER A C 1
ATOM 1093 O O . SER A 1 141 ? -8.768 5.697 1.400 1.00 86.81 141 SER A O 1
ATOM 1095 N N . LEU A 1 142 ? -7.968 3.635 1.058 1.00 85.00 142 LEU A N 1
ATOM 1096 C CA . LEU A 1 142 ? -9.297 3.009 1.001 1.00 85.00 142 LEU A CA 1
ATOM 1097 C C . LEU A 1 142 ? -9.849 2.686 2.397 1.00 85.00 142 LEU A C 1
ATOM 1099 O O . LEU A 1 142 ? -11.063 2.633 2.574 1.00 85.00 142 LEU A O 1
ATOM 1103 N N . SER A 1 143 ? -8.982 2.461 3.386 1.00 85.38 143 SER A N 1
ATOM 1104 C CA . SER A 1 143 ? -9.385 2.168 4.770 1.00 85.38 143 SER A CA 1
ATOM 1105 C C . SER A 1 143 ? -9.635 3.396 5.634 1.00 85.38 143 SER A C 1
ATOM 1107 O O . SER A 1 143 ? -10.091 3.240 6.765 1.00 85.38 143 SER A O 1
ATOM 1109 N N . GLY A 1 144 ? -9.364 4.589 5.108 1.00 77.44 144 GLY A N 1
ATOM 1110 C CA . GLY A 1 144 ? -9.173 5.791 5.909 1.00 77.44 144 GLY A CA 1
ATOM 1111 C C . GLY A 1 144 ? -7.711 6.153 5.904 1.00 77.44 144 GLY A C 1
ATOM 1112 O O . GLY A 1 144 ? -6.870 5.271 6.175 1.00 77.44 144 GLY A O 1
#

Sequence (144 aa):
MAAGEDIRGRDNGEIRFVTYLSPSIPQALFEALADHVQRALERERVSLRVESRASGPQKGSECSSFAEDADVAFMCAPSFTWLRGLQPPPVELLGVLPIFDDERNLGRPVYFCDVVVRKDGQIHAFSDLKGGSWAYNDACSLSG

pLDDT: mean 87.45, std 14.36, range [33.72, 97.62]

Foldseek 3Di:
DDDDDDPPDPPPAEAEEEEQCPPVPPPVVVVVVQVVCCVVVVGNYYDYHYDDLHQAQDQDDSLVCVLVRHDHYHGAPQRQVSLVPDVVRSDDDPPDADQDPDVVQVRPRDDDQDDDDDPPDPDDDPVVCVVPDDDDRDPRHPSD